Protein AF-X1IYC9-F1 (afdb_monomer_lite)

Sequence (85 aa):
VSKMNTYILESDKLDGDWKIIAYMKDFGEQAYFVNIPSKFISKDGKQAWLLYSGNFAPDWNGEKIEENPPGSHYGMVFQKIQLLK

Foldseek 3Di:
DAFDKDFDWDDPDPPDDTDTPDIGPSALSAWPPWDWPPVAQDPVRFKTKTWTAGPDDPQDPNDHRDRPPPQHHGDIGIDIGGRDD

Secondary structure (DSSP, 8-state):
-PPPPEEEEE-SSTTS--EEEEEETTTTTTEEEEE--GGGS-TTS-EEEEEEEE---TTBTTB-----STT--SS-EEEEEE---

Radius of gyration: 14.24 Å; chains: 1; bounding box: 28×23×41 Å

Organism: NCBI:txid412755

Structure (mmCIF, N/CA/C/O backbone):
data_AF-X1IYC9-F1
#
_entry.id   AF-X1IYC9-F1
#
loop_
_atom_site.group_PDB
_atom_site.id
_atom_site.type_symbol
_atom_site.label_atom_id
_atom_site.label_alt_id
_atom_site.label_comp_id
_atom_site.label_asym_id
_atom_site.label_entity_id
_atom_site.label_seq_id
_atom_site.pdbx_PDB_ins_code
_atom_site.Cartn_x
_atom_site.Cartn_y
_atom_site.Cartn_z
_atom_site.occupancy
_atom_site.B_iso_or_equiv
_atom_site.auth_seq_id
_atom_site.auth_comp_id
_atom_site.auth_asym_id
_atom_site.auth_atom_id
_atom_site.pdbx_PDB_model_num
ATOM 1 N N . VAL A 1 1 ? 3.315 -11.106 -19.388 1.00 57.50 1 VAL A N 1
ATOM 2 C CA . VAL A 1 1 ? 3.487 -11.384 -17.933 1.00 57.50 1 VAL A CA 1
ATOM 3 C C . VAL A 1 1 ? 2.306 -10.749 -17.229 1.00 57.50 1 VAL A C 1
ATOM 5 O O . VAL A 1 1 ? 1.880 -9.705 -17.688 1.00 57.50 1 VAL A O 1
ATOM 8 N N . SER A 1 2 ? 1.712 -11.361 -16.201 1.00 70.88 2 SER A N 1
ATOM 9 C CA . SER A 1 2 ? 0.538 -10.746 -15.556 1.00 70.88 2 SER A CA 1
ATOM 10 C C . SER A 1 2 ? 0.972 -9.649 -14.597 1.00 70.88 2 SER A C 1
ATOM 12 O O . SER A 1 2 ? 1.859 -9.890 -13.778 1.00 70.88 2 SER A O 1
ATOM 14 N N . LYS A 1 3 ? 0.313 -8.488 -14.653 1.00 85.00 3 LYS A N 1
ATOM 15 C CA . LYS A 1 3 ? 0.385 -7.467 -13.602 1.00 85.00 3 LYS A CA 1
ATOM 16 C C . LYS A 1 3 ? -0.067 -8.041 -12.254 1.00 85.00 3 LYS A C 1
ATOM 18 O O . LYS A 1 3 ? -0.845 -9.004 -12.214 1.00 85.00 3 LYS A O 1
ATOM 23 N N . MET A 1 4 ? 0.481 -7.502 -11.165 1.00 88.88 4 MET A N 1
ATOM 24 C CA . MET A 1 4 ? 0.190 -7.949 -9.799 1.00 88.88 4 MET A CA 1
ATOM 25 C C . MET A 1 4 ? -0.867 -7.062 -9.143 1.00 88.88 4 MET A C 1
ATOM 27 O O . MET A 1 4 ? -0.815 -5.839 -9.224 1.00 88.88 4 MET A O 1
ATOM 31 N N . ASN A 1 5 ? -1.809 -7.691 -8.443 1.00 93.62 5 ASN A N 1
ATOM 32 C CA . ASN A 1 5 ? -2.810 -6.987 -7.649 1.00 93.62 5 ASN A CA 1
ATOM 33 C C . ASN A 1 5 ? -2.372 -6.951 -6.188 1.00 93.62 5 ASN A C 1
ATOM 35 O O . ASN A 1 5 ? -1.865 -7.942 -5.664 1.00 93.62 5 ASN A O 1
ATOM 39 N N . THR A 1 6 ? -2.622 -5.831 -5.522 1.00 94.94 6 THR A N 1
ATOM 40 C CA . THR A 1 6 ? -2.382 -5.675 -4.086 1.00 94.94 6 THR A CA 1
ATOM 41 C C . THR A 1 6 ? -3.708 -5.414 -3.393 1.00 94.94 6 THR A C 1
ATOM 43 O O . THR A 1 6 ? -4.561 -4.707 -3.923 1.00 94.94 6 THR A O 1
ATOM 46 N N . TYR A 1 7 ? -3.897 -5.950 -2.195 1.00 95.81 7 TYR A N 1
ATOM 47 C CA . TYR A 1 7 ? -5.054 -5.634 -1.371 1.00 95.81 7 TYR A CA 1
ATOM 48 C C . TYR A 1 7 ? -4.638 -5.432 0.083 1.00 95.81 7 TYR A C 1
ATOM 50 O O . TYR A 1 7 ? -3.631 -5.976 0.535 1.00 95.81 7 TYR A O 1
ATOM 58 N N . ILE A 1 8 ? -5.416 -4.631 0.805 1.00 95.19 8 ILE A N 1
ATOM 59 C CA . ILE A 1 8 ? -5.276 -4.441 2.249 1.00 95.19 8 ILE A CA 1
ATOM 60 C C . ILE A 1 8 ? -6.467 -5.120 2.910 1.00 95.19 8 ILE A C 1
ATOM 62 O O . ILE A 1 8 ? -7.610 -4.947 2.474 1.00 95.19 8 ILE A O 1
ATOM 66 N N . LEU A 1 9 ? -6.176 -5.901 3.945 1.00 95.19 9 LEU A N 1
ATOM 67 C CA . LEU A 1 9 ? -7.170 -6.576 4.760 1.00 95.19 9 LEU A CA 1
ATOM 68 C C . LEU A 1 9 ? -7.234 -5.944 6.154 1.00 95.19 9 LEU A C 1
ATOM 70 O O . LEU A 1 9 ? -6.206 -5.511 6.67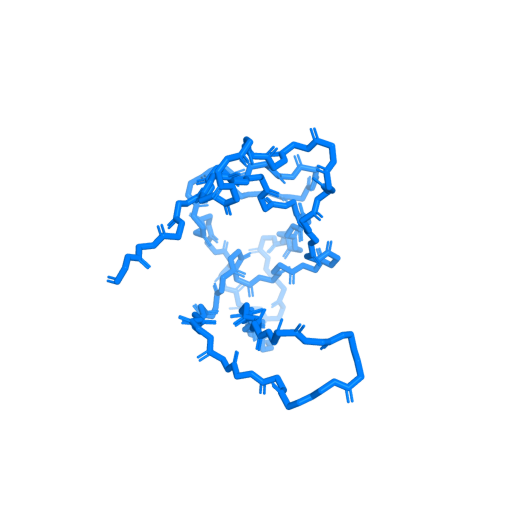5 1.00 95.19 9 LEU A O 1
ATOM 74 N N . GLU A 1 10 ? -8.409 -5.968 6.776 1.00 93.88 10 GLU A N 1
ATOM 75 C CA . GLU A 1 10 ? -8.587 -5.624 8.189 1.00 93.88 10 GLU A CA 1
ATOM 76 C C . GLU A 1 10 ? -9.315 -6.735 8.952 1.00 93.88 10 GLU A C 1
ATOM 78 O O . GLU A 1 10 ? -10.132 -7.462 8.384 1.00 93.88 10 GLU A O 1
ATOM 83 N N . SER A 1 11 ? -9.013 -6.848 10.244 1.00 95.56 11 SER A N 1
ATOM 84 C CA . SER A 1 11 ? -9.702 -7.715 11.197 1.00 95.56 11 SER A CA 1
ATOM 85 C C . SER A 1 11 ? -9.526 -7.149 12.608 1.00 95.56 11 SER A C 1
ATOM 87 O O . SER A 1 11 ? -8.474 -6.594 12.931 1.00 95.56 11 SER A O 1
ATOM 89 N N . ASP A 1 12 ? -10.525 -7.344 13.469 1.00 95.31 12 ASP A N 1
ATOM 90 C CA . ASP A 1 12 ? -10.452 -6.995 14.896 1.00 95.31 12 ASP A CA 1
ATOM 91 C C . ASP A 1 12 ? -9.560 -7.966 15.697 1.00 95.31 12 ASP A C 1
ATOM 93 O O . ASP A 1 12 ? -9.233 -7.714 16.859 1.00 95.31 12 ASP A O 1
ATOM 97 N N . LYS A 1 13 ? -9.186 -9.107 15.098 1.00 97.00 13 LYS A N 1
ATOM 98 C CA . LYS A 1 13 ? -8.369 -10.164 15.714 1.00 97.00 13 LYS A CA 1
ATOM 99 C C . LYS A 1 13 ? -7.361 -10.736 14.723 1.00 97.00 13 LYS A C 1
ATOM 101 O O . LYS A 1 13 ? -7.667 -10.899 13.545 1.00 97.00 13 LYS A O 1
ATOM 106 N N . LEU A 1 14 ? -6.183 -11.122 15.212 1.00 94.12 14 LEU A N 1
ATOM 107 C CA . LEU A 1 14 ? -5.131 -11.719 14.376 1.00 94.12 14 LEU A CA 1
ATOM 108 C C . LEU A 1 14 ? -5.579 -13.021 13.691 1.00 94.12 14 LEU A C 1
ATOM 110 O O . LEU A 1 14 ? -5.207 -13.273 12.548 1.00 94.12 14 LEU A O 1
ATOM 114 N N . ASP A 1 15 ? -6.398 -13.813 14.375 1.00 96.38 15 ASP A N 1
ATOM 115 C CA . ASP A 1 15 ? -6.966 -15.091 13.934 1.00 96.38 15 ASP A CA 1
ATOM 116 C C . ASP A 1 15 ? -8.445 -14.985 13.512 1.00 96.38 15 ASP A C 1
ATOM 118 O O . ASP A 1 15 ? -9.141 -15.994 13.426 1.00 96.38 15 ASP A O 1
ATOM 122 N N . GLY A 1 16 ? -8.942 -13.764 13.288 1.00 96.25 16 GLY A N 1
ATOM 123 C CA . GLY A 1 16 ? -10.338 -13.503 12.936 1.00 96.25 16 GLY A CA 1
ATOM 124 C C . GLY A 1 16 ? -10.637 -13.547 11.438 1.00 96.25 16 GLY A C 1
ATOM 125 O O . GLY A 1 16 ? -9.793 -13.894 10.612 1.00 96.25 16 GLY A O 1
ATOM 126 N N . ASP A 1 17 ? -11.855 -13.132 11.093 1.00 97.38 17 ASP A N 1
ATOM 127 C CA . ASP A 1 17 ? -12.271 -12.940 9.707 1.00 97.38 17 ASP A CA 1
ATOM 128 C C . ASP A 1 17 ? -11.649 -11.666 9.137 1.00 97.38 17 ASP A C 1
ATOM 130 O O . ASP A 1 17 ? -11.917 -10.555 9.600 1.00 97.38 17 ASP A O 1
ATOM 134 N N . TRP A 1 18 ? -10.857 -11.827 8.084 1.00 97.75 18 TRP A N 1
ATOM 135 C CA . TRP A 1 18 ? -10.221 -10.716 7.393 1.00 97.75 18 TRP A CA 1
ATOM 136 C C . TRP A 1 18 ? -11.079 -10.224 6.228 1.00 97.75 18 TRP A C 1
ATOM 138 O O . TRP A 1 18 ? -11.487 -11.003 5.363 1.00 97.75 18 TRP A O 1
ATOM 148 N N . LYS A 1 19 ? -11.323 -8.914 6.175 1.00 96.62 19 LYS A N 1
ATOM 149 C CA . LYS A 1 19 ? -12.108 -8.258 5.119 1.00 96.62 19 LYS A CA 1
ATOM 150 C C . LYS A 1 19 ? -11.205 -7.415 4.235 1.00 96.62 19 LYS A C 1
ATOM 152 O O . LYS A 1 19 ? -10.347 -6.703 4.740 1.00 96.62 19 LYS A O 1
ATOM 157 N N . ILE A 1 20 ? -11.422 -7.457 2.921 1.00 96.88 20 ILE A N 1
ATOM 158 C CA . ILE A 1 20 ? -10.748 -6.551 1.984 1.00 96.88 20 ILE A CA 1
ATOM 159 C C . ILE A 1 20 ? -11.300 -5.140 2.182 1.00 96.88 20 ILE A C 1
ATOM 161 O O . ILE A 1 20 ? -12.480 -4.906 1.930 1.00 96.88 20 ILE A O 1
ATOM 165 N N . ILE A 1 21 ? -10.436 -4.207 2.581 1.00 95.31 21 ILE A N 1
ATOM 166 C CA . ILE A 1 21 ? -10.780 -2.782 2.715 1.00 95.31 21 ILE A CA 1
ATOM 167 C C . ILE A 1 21 ? -10.285 -1.932 1.553 1.00 95.31 21 ILE A C 1
ATOM 169 O O . ILE A 1 21 ? -10.797 -0.845 1.304 1.00 95.31 21 ILE A O 1
ATOM 173 N N . ALA A 1 22 ? -9.290 -2.427 0.821 1.00 95.56 22 ALA A N 1
ATOM 174 C CA . ALA A 1 22 ? -8.801 -1.798 -0.390 1.00 95.56 22 ALA A CA 1
ATOM 175 C C . ALA A 1 22 ? -8.316 -2.875 -1.352 1.00 95.56 22 ALA A C 1
ATOM 177 O O . ALA A 1 22 ? -7.539 -3.748 -0.969 1.00 95.56 22 ALA A O 1
ATOM 178 N N . TYR A 1 23 ? -8.748 -2.782 -2.605 1.00 96.12 23 TYR A N 1
ATOM 179 C CA . TYR A 1 23 ? -8.235 -3.591 -3.702 1.00 96.12 23 TYR A CA 1
ATOM 180 C C . TYR A 1 23 ? -7.596 -2.662 -4.729 1.00 96.12 23 TYR A C 1
ATOM 182 O O . TYR A 1 23 ? -8.263 -1.806 -5.309 1.00 96.12 23 TYR A O 1
ATOM 190 N N . MET A 1 24 ? -6.296 -2.815 -4.933 1.00 94.56 24 MET A N 1
ATOM 191 C CA . MET A 1 24 ? -5.493 -1.999 -5.831 1.00 94.56 24 MET A CA 1
ATOM 192 C C . MET A 1 24 ? -5.067 -2.875 -7.004 1.00 94.56 24 MET A C 1
ATOM 194 O O . MET A 1 24 ? -4.094 -3.635 -6.934 1.00 94.56 24 MET A O 1
ATOM 198 N N . LYS A 1 25 ? -5.860 -2.792 -8.073 1.00 93.75 25 LYS A N 1
ATOM 199 C CA . LYS A 1 25 ? -5.579 -3.490 -9.321 1.00 93.75 25 LYS A CA 1
ATOM 200 C C . LYS A 1 25 ? -4.287 -2.947 -9.930 1.00 93.75 25 LYS A C 1
ATOM 202 O O . LYS A 1 25 ? -4.146 -1.732 -10.037 1.00 93.75 25 LYS A O 1
ATOM 207 N N . ASP A 1 26 ? -3.392 -3.844 -10.333 1.00 92.25 26 ASP A N 1
ATOM 208 C CA . ASP A 1 26 ? -2.140 -3.510 -11.025 1.00 92.25 26 ASP A CA 1
ATOM 209 C C . ASP A 1 26 ? -1.251 -2.495 -10.263 1.00 92.25 26 ASP A C 1
ATOM 211 O O . ASP A 1 26 ? -0.559 -1.674 -10.862 1.00 92.25 26 ASP A O 1
ATOM 215 N N . PHE A 1 27 ? -1.272 -2.523 -8.926 1.00 92.44 27 PHE A N 1
ATOM 216 C CA . PHE A 1 27 ? -0.507 -1.592 -8.089 1.00 92.44 27 PHE A CA 1
ATOM 217 C C . PHE A 1 27 ? 1.004 -1.809 -8.209 1.00 92.44 27 PHE A C 1
ATOM 219 O O . PHE A 1 27 ? 1.487 -2.933 -8.061 1.00 92.44 27 PHE A O 1
ATOM 226 N N . GLY A 1 28 ? 1.750 -0.731 -8.477 1.00 90.12 28 GLY A N 1
ATOM 227 C CA . GLY A 1 28 ? 3.176 -0.782 -8.815 1.00 90.12 28 GLY A CA 1
ATOM 228 C C . GLY A 1 28 ? 3.470 -1.600 -10.076 1.00 90.12 28 GLY A C 1
ATOM 229 O O . GLY A 1 28 ? 4.634 -1.910 -10.312 1.00 90.12 28 GLY A O 1
ATOM 230 N N . GLU A 1 29 ? 2.415 -1.996 -10.809 1.00 87.75 29 GLU A N 1
ATOM 231 C CA . GLU A 1 29 ? 2.271 -2.958 -11.917 1.00 87.75 29 GLU A CA 1
ATOM 232 C C . GLU A 1 29 ? 2.871 -4.360 -11.706 1.00 87.75 29 GLU A C 1
ATOM 234 O O . GLU A 1 29 ? 2.322 -5.362 -12.168 1.00 87.75 29 GLU A O 1
ATOM 239 N N . GLN A 1 30 ? 3.954 -4.451 -10.947 1.00 88.50 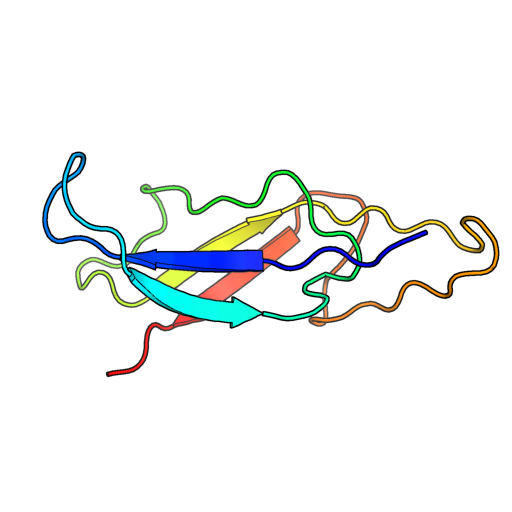30 GLN A N 1
ATOM 240 C CA . GLN A 1 30 ? 4.640 -5.648 -10.486 1.00 88.50 30 GLN A CA 1
ATOM 241 C C . GLN A 1 30 ? 5.127 -5.450 -9.040 1.00 88.50 30 GLN A C 1
ATOM 243 O O . GLN A 1 30 ? 6.278 -5.761 -8.731 1.00 88.50 30 GLN A O 1
ATOM 248 N N . ALA A 1 31 ? 4.307 -4.870 -8.156 1.00 93.06 31 ALA A N 1
ATOM 249 C CA . ALA A 1 31 ? 4.696 -4.696 -6.758 1.00 93.06 31 ALA A CA 1
ATOM 250 C C . ALA A 1 31 ? 4.846 -6.051 -6.047 1.00 93.06 31 ALA A C 1
ATOM 252 O O . ALA A 1 31 ? 3.908 -6.846 -5.988 1.00 93.06 31 ALA A O 1
ATOM 253 N N . TYR A 1 32 ? 6.015 -6.288 -5.455 1.00 92.00 32 TYR A N 1
ATOM 254 C CA . TYR A 1 32 ? 6.326 -7.477 -4.668 1.00 92.00 32 TYR A CA 1
ATOM 255 C C . TYR A 1 32 ? 6.933 -7.097 -3.307 1.00 92.00 32 TYR A C 1
ATOM 257 O O . TYR A 1 32 ? 7.391 -5.973 -3.092 1.00 92.00 32 TYR A O 1
ATOM 265 N N . PHE A 1 33 ? 6.882 -8.038 -2.355 1.00 95.31 33 PHE A N 1
ATOM 266 C CA . PHE A 1 33 ? 7.215 -7.815 -0.936 1.00 95.31 33 PHE A CA 1
ATOM 267 C C . PHE A 1 33 ? 6.463 -6.638 -0.290 1.00 95.31 33 PHE A C 1
ATOM 269 O O . PHE A 1 33 ? 7.012 -5.914 0.543 1.00 95.31 33 PHE A O 1
ATOM 276 N N . VAL A 1 34 ? 5.191 -6.463 -0.662 1.00 96.12 34 VAL A N 1
ATOM 277 C CA . VAL A 1 34 ? 4.337 -5.404 -0.120 1.00 96.12 34 VAL A CA 1
ATOM 278 C C . VAL A 1 34 ? 4.163 -5.578 1.391 1.00 96.12 34 VAL A C 1
ATOM 280 O O . VAL A 1 34 ? 3.780 -6.652 1.854 1.00 96.12 34 VAL A O 1
ATOM 283 N N . ASN A 1 35 ? 4.445 -4.534 2.169 1.00 96.94 35 ASN A N 1
ATOM 284 C CA . ASN A 1 35 ? 4.326 -4.566 3.625 1.00 96.94 35 ASN A CA 1
ATOM 285 C C . ASN A 1 35 ? 4.003 -3.189 4.228 1.00 96.94 35 ASN A C 1
ATOM 287 O O . ASN A 1 35 ? 4.212 -2.149 3.604 1.00 96.94 35 ASN A O 1
ATOM 291 N N . ILE A 1 36 ? 3.509 -3.205 5.470 1.00 97.12 36 ILE A N 1
ATOM 292 C CA . ILE A 1 36 ? 3.286 -2.017 6.302 1.00 97.12 36 ILE A CA 1
ATOM 293 C C . ILE A 1 36 ? 4.131 -2.170 7.577 1.00 97.12 36 ILE A C 1
ATOM 295 O O . ILE A 1 36 ? 3.753 -2.929 8.474 1.00 97.12 36 ILE A O 1
ATOM 299 N N . PRO A 1 37 ? 5.280 -1.482 7.700 1.00 96.75 37 PRO A N 1
ATOM 300 C CA . PRO A 1 37 ? 6.100 -1.572 8.900 1.00 96.75 37 PRO A CA 1
ATOM 301 C C . PRO A 1 37 ? 5.422 -0.860 10.076 1.00 96.75 37 PRO A C 1
ATOM 303 O O . PRO A 1 37 ? 5.190 0.350 10.035 1.00 96.75 37 PRO A O 1
ATOM 306 N N . SER A 1 38 ? 5.173 -1.590 11.166 1.00 95.31 38 SER A N 1
ATOM 307 C CA . SER A 1 38 ? 4.440 -1.089 12.342 1.00 95.31 38 SER A CA 1
ATOM 308 C C . SER A 1 38 ? 5.039 0.177 12.967 1.00 95.31 38 SER A C 1
ATOM 310 O O . SER A 1 38 ? 4.309 1.013 13.493 1.00 95.31 38 SER A O 1
ATOM 312 N N . LYS A 1 39 ? 6.361 0.368 12.855 1.00 96.25 39 LYS A N 1
ATOM 313 C CA . LYS A 1 39 ? 7.077 1.557 13.351 1.00 96.25 39 LYS A CA 1
ATOM 314 C C . LYS A 1 39 ? 6.615 2.868 12.702 1.00 96.25 39 LYS A C 1
ATOM 316 O O . LYS A 1 39 ? 6.795 3.925 13.302 1.00 96.25 39 LYS A O 1
ATOM 321 N N . PHE A 1 40 ? 6.053 2.810 11.495 1.00 96.69 40 PHE A N 1
ATOM 322 C CA . PHE A 1 40 ? 5.646 3.991 10.732 1.00 96.69 40 PHE A CA 1
ATOM 323 C C . PHE A 1 40 ? 4.127 4.131 10.581 1.00 96.69 40 PHE A C 1
ATOM 325 O O . PHE A 1 40 ? 3.658 4.809 9.666 1.00 96.69 40 PHE A O 1
ATOM 332 N N . ILE A 1 41 ? 3.364 3.511 11.482 1.00 97.31 41 ILE A N 1
ATOM 333 C CA . ILE A 1 41 ? 1.921 3.725 11.609 1.00 97.31 41 ILE A CA 1
ATOM 334 C C . ILE A 1 41 ? 1.686 4.905 12.566 1.00 97.31 41 ILE A C 1
ATOM 336 O O . ILE A 1 41 ? 2.323 5.003 13.619 1.00 97.31 41 ILE A O 1
ATOM 340 N N . SER A 1 42 ? 0.797 5.833 12.204 1.00 97.69 42 SER A N 1
ATOM 341 C CA . SER A 1 42 ? 0.418 6.957 13.066 1.00 97.69 42 SER A CA 1
ATOM 342 C C . SER A 1 42 ? -0.286 6.474 14.336 1.00 97.69 42 SER A C 1
ATOM 344 O O . SER A 1 42 ? -0.882 5.402 14.372 1.00 97.69 42 SER A O 1
ATOM 346 N N . LYS A 1 43 ? -0.268 7.292 15.396 1.00 96.81 43 LYS A N 1
ATOM 347 C CA . LYS A 1 43 ? -0.890 6.940 16.688 1.00 96.81 43 LYS A CA 1
ATOM 348 C C . LYS A 1 43 ? -2.379 6.592 16.586 1.00 96.81 43 LYS A C 1
ATOM 350 O O . LYS A 1 43 ? -2.873 5.833 17.408 1.00 96.81 43 LYS A O 1
ATOM 355 N N . ASP A 1 44 ? -3.086 7.169 15.617 1.00 95.00 44 ASP A N 1
ATOM 356 C CA . ASP A 1 44 ? -4.506 6.912 15.363 1.00 95.00 44 ASP A CA 1
ATOM 357 C C . ASP A 1 44 ? -4.754 5.752 14.382 1.00 95.00 44 ASP A C 1
ATOM 359 O O . ASP A 1 44 ? -5.904 5.477 14.051 1.00 95.00 44 ASP A O 1
ATOM 363 N N . GLY A 1 45 ? -3.695 5.095 13.898 1.00 92.94 45 GLY A N 1
ATOM 364 C CA . GLY A 1 45 ? -3.766 3.959 12.980 1.00 92.94 45 GLY A CA 1
ATOM 365 C C . GLY A 1 45 ? -4.144 4.308 11.540 1.00 92.94 45 GLY A C 1
ATOM 366 O O . GLY A 1 45 ? -4.225 3.410 10.708 1.00 92.94 45 GLY A O 1
ATOM 367 N N . LYS A 1 46 ? -4.384 5.585 11.213 1.00 94.50 46 LYS A N 1
ATOM 368 C CA . LYS A 1 46 ? -4.956 5.956 9.910 1.00 94.50 46 LYS A CA 1
ATOM 369 C C . LYS A 1 46 ? -3.931 6.288 8.836 1.00 94.50 46 LYS A C 1
ATOM 371 O O . LYS A 1 46 ? -4.271 6.234 7.659 1.00 94.50 46 LYS A O 1
ATOM 376 N N . GLN A 1 47 ? -2.714 6.669 9.214 1.00 97.69 47 GLN A N 1
ATOM 377 C CA . GLN A 1 47 ? -1.617 6.915 8.283 1.00 97.69 47 GLN A CA 1
ATOM 378 C C . GLN A 1 47 ? -0.553 5.847 8.453 1.00 97.69 47 GLN A C 1
ATOM 380 O O . GLN A 1 47 ? -0.165 5.518 9.571 1.00 97.69 47 GLN A O 1
ATOM 385 N N . ALA A 1 48 ? -0.050 5.345 7.336 1.00 97.38 48 ALA A N 1
ATOM 386 C CA . ALA A 1 48 ? 1.032 4.378 7.326 1.00 97.38 48 ALA A CA 1
ATOM 387 C C . ALA A 1 48 ? 1.924 4.582 6.101 1.00 97.38 48 ALA A C 1
ATOM 389 O O . ALA A 1 48 ? 1.597 5.346 5.188 1.00 97.38 48 ALA A O 1
ATOM 390 N N . TRP A 1 49 ? 3.049 3.877 6.082 1.00 97.94 49 TRP A N 1
ATOM 391 C CA . TRP A 1 49 ? 3.871 3.725 4.890 1.00 97.94 49 TRP A CA 1
ATOM 392 C C . TRP A 1 49 ? 3.679 2.324 4.321 1.00 97.94 49 TRP A C 1
ATOM 394 O O . TRP A 1 49 ? 3.877 1.336 5.025 1.00 97.94 49 TRP A O 1
ATOM 404 N N . LEU A 1 50 ? 3.291 2.262 3.051 1.00 97.19 50 LE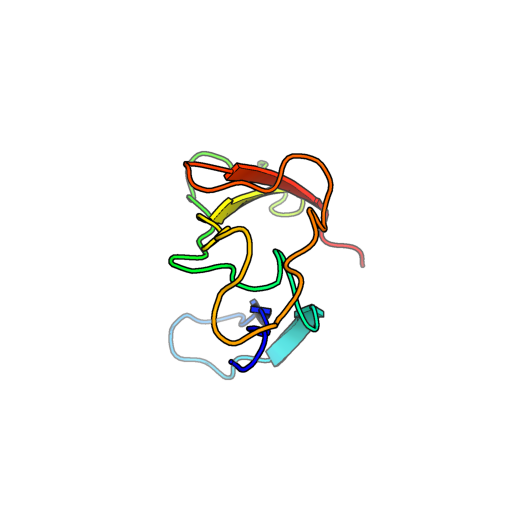U A N 1
ATOM 405 C CA . LEU A 1 50 ? 3.228 1.050 2.252 1.00 97.19 50 LEU A CA 1
ATOM 406 C C . LEU A 1 50 ? 4.555 0.905 1.508 1.00 97.19 50 LEU A C 1
ATOM 408 O O . LEU A 1 50 ? 4.893 1.741 0.664 1.00 97.19 50 LEU A O 1
ATOM 412 N N . LEU A 1 51 ? 5.314 -0.127 1.859 1.00 97.56 51 LEU A N 1
ATOM 413 C CA . LEU A 1 51 ? 6.607 -0.425 1.257 1.00 97.56 51 LEU A CA 1
ATOM 414 C C . LEU A 1 51 ? 6.468 -1.582 0.284 1.00 97.56 51 LEU A C 1
ATOM 416 O O . LEU A 1 51 ? 5.754 -2.542 0.561 1.00 97.56 51 LEU A O 1
ATOM 420 N N . TYR A 1 52 ? 7.182 -1.499 -0.829 1.00 96.62 52 TYR A N 1
ATOM 421 C CA . TYR A 1 52 ? 7.309 -2.569 -1.814 1.00 96.62 52 TYR A CA 1
ATOM 422 C C . TYR A 1 52 ? 8.533 -2.315 -2.697 1.00 96.62 52 TYR A C 1
ATOM 424 O O . TYR A 1 52 ? 9.134 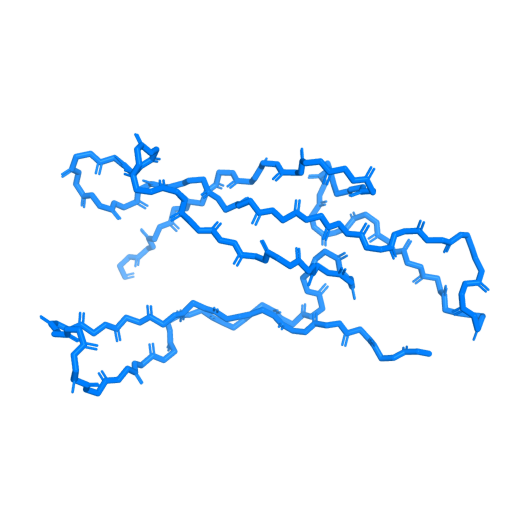-1.241 -2.647 1.00 96.62 52 TYR A O 1
ATOM 432 N N . SER A 1 53 ? 8.884 -3.303 -3.513 1.00 94.88 53 SER A N 1
ATOM 433 C CA . SER A 1 53 ? 9.712 -3.104 -4.704 1.00 94.88 53 SER A CA 1
ATOM 434 C C . SER A 1 53 ? 8.877 -3.434 -5.930 1.00 94.88 53 SER A C 1
ATOM 436 O O . SER A 1 53 ? 8.012 -4.307 -5.857 1.00 94.88 53 SER A O 1
ATOM 438 N N . GLY A 1 54 ? 9.084 -2.735 -7.043 1.00 90.50 54 GLY A N 1
ATOM 439 C CA . GLY A 1 54 ? 8.454 -3.095 -8.310 1.00 90.50 54 GLY A CA 1
ATOM 440 C C . GLY A 1 54 ? 9.438 -3.797 -9.233 1.00 90.50 54 GLY A C 1
ATOM 441 O O . GLY A 1 54 ? 10.611 -3.432 -9.302 1.00 90.50 54 GLY A O 1
ATOM 442 N N . ASN A 1 55 ? 8.986 -4.820 -9.951 1.00 86.25 55 ASN A N 1
ATOM 443 C CA . ASN A 1 55 ? 9.812 -5.444 -10.981 1.00 86.25 55 ASN A CA 1
ATOM 444 C C . ASN A 1 55 ? 9.707 -4.639 -12.284 1.00 86.25 55 ASN A C 1
ATOM 446 O O . ASN A 1 55 ? 8.894 -4.955 -13.145 1.00 86.25 55 ASN A O 1
ATOM 450 N N . PHE A 1 56 ? 10.504 -3.577 -12.407 1.00 79.94 56 PHE A N 1
ATOM 451 C CA . PHE A 1 56 ? 10.572 -2.748 -13.609 1.00 79.94 56 PHE A CA 1
ATOM 452 C C . PHE A 1 56 ? 11.649 -3.285 -14.546 1.00 79.94 56 PHE A C 1
ATOM 454 O O . PHE A 1 56 ? 12.839 -3.201 -14.249 1.00 79.94 56 PHE A O 1
ATOM 461 N N . ALA A 1 57 ? 11.238 -3.816 -15.692 1.00 73.19 57 ALA A N 1
ATOM 462 C CA . ALA A 1 57 ? 12.140 -4.198 -16.767 1.00 73.19 57 ALA A CA 1
ATOM 463 C C . ALA A 1 57 ? 11.612 -3.610 -18.084 1.00 73.19 57 ALA A C 1
ATOM 465 O O . ALA A 1 57 ? 10.407 -3.712 -18.317 1.00 73.19 57 ALA A O 1
ATOM 466 N N . PRO A 1 58 ? 12.475 -3.017 -18.936 1.00 60.78 58 PRO A N 1
ATOM 467 C CA . PRO A 1 58 ? 12.034 -2.256 -20.106 1.00 60.78 58 PRO A CA 1
ATOM 468 C C . PRO A 1 58 ? 11.165 -3.028 -21.104 1.00 60.78 58 PRO A C 1
ATOM 470 O O . PRO A 1 58 ? 10.391 -2.392 -21.799 1.00 60.78 58 PRO A O 1
ATOM 473 N N . ASP A 1 59 ? 11.253 -4.364 -21.155 1.00 66.94 59 ASP A N 1
ATOM 474 C CA . ASP A 1 59 ? 10.585 -5.184 -22.177 1.00 66.94 59 ASP A CA 1
ATOM 475 C C . ASP A 1 59 ? 10.273 -6.613 -21.687 1.00 66.94 59 ASP A C 1
ATOM 477 O O . ASP A 1 59 ? 10.491 -7.603 -22.394 1.00 66.94 59 ASP A O 1
ATOM 481 N N . TRP A 1 60 ? 9.788 -6.776 -20.450 1.00 70.69 60 TRP A N 1
ATOM 482 C CA . TRP A 1 60 ? 9.521 -8.124 -19.930 1.00 70.69 60 TRP A CA 1
ATOM 483 C C . TRP A 1 60 ? 8.356 -8.793 -20.678 1.00 70.69 60 TRP A C 1
ATOM 485 O O . TRP A 1 60 ? 7.183 -8.555 -20.393 1.00 70.69 60 TRP A O 1
ATOM 495 N N . ASN A 1 61 ? 8.672 -9.698 -21.609 1.00 71.50 61 ASN A N 1
ATOM 496 C CA . ASN A 1 61 ? 7.706 -10.377 -22.484 1.00 71.50 61 ASN A CA 1
ATOM 497 C C . ASN A 1 61 ? 6.806 -9.407 -23.279 1.00 71.50 61 ASN A C 1
ATOM 499 O O . ASN A 1 61 ? 5.640 -9.720 -23.517 1.00 71.50 61 ASN A O 1
ATOM 503 N N . GLY A 1 62 ? 7.330 -8.240 -23.670 1.00 75.56 62 GLY A N 1
ATOM 504 C CA . GLY A 1 62 ? 6.579 -7.230 -24.429 1.00 75.56 62 GLY A CA 1
ATOM 505 C C . GLY A 1 62 ? 5.525 -6.467 -23.617 1.00 75.56 62 GLY A C 1
ATOM 506 O O . GLY A 1 62 ? 4.738 -5.725 -24.200 1.00 75.56 62 GLY A O 1
ATOM 507 N N . GLU A 1 63 ? 5.495 -6.640 -22.291 1.00 77.56 63 GLU A N 1
ATOM 508 C CA . GLU A 1 63 ? 4.662 -5.831 -21.401 1.00 77.56 63 GLU A CA 1
ATOM 509 C C . GLU A 1 63 ? 5.371 -4.521 -21.075 1.00 77.56 63 GLU A C 1
ATOM 511 O O . GLU A 1 63 ? 6.510 -4.519 -20.602 1.00 77.56 63 GLU A O 1
ATOM 516 N N . LYS A 1 64 ? 4.666 -3.408 -21.270 1.00 80.69 64 LYS A N 1
ATOM 517 C CA . LYS A 1 64 ? 5.127 -2.103 -20.810 1.00 80.69 64 LYS A CA 1
ATOM 518 C C . LYS A 1 64 ? 4.729 -1.930 -19.347 1.00 80.69 64 LYS A C 1
ATOM 520 O O . LYS A 1 64 ? 3.539 -1.940 -19.033 1.00 80.69 64 LYS A O 1
ATOM 525 N N . ILE A 1 65 ? 5.734 -1.799 -18.483 1.00 83.56 65 ILE A N 1
ATOM 526 C CA . ILE A 1 65 ? 5.561 -1.591 -17.046 1.00 83.56 65 ILE A CA 1
ATOM 527 C C . ILE A 1 65 ? 5.677 -0.097 -16.761 1.00 83.56 65 ILE A C 1
ATOM 529 O O . ILE A 1 65 ? 6.731 0.502 -16.977 1.00 83.56 65 ILE A O 1
ATOM 533 N N . GLU A 1 66 ? 4.584 0.497 -16.305 1.00 86.12 66 GLU A N 1
ATOM 534 C CA . GLU A 1 66 ? 4.487 1.919 -15.991 1.00 86.12 66 GLU A CA 1
ATOM 535 C C . GLU A 1 66 ? 4.750 2.192 -14.510 1.00 86.12 66 GLU A C 1
ATOM 537 O O . GLU A 1 66 ? 4.431 1.403 -13.617 1.00 86.12 66 GLU A O 1
ATOM 542 N N . GLU A 1 67 ? 5.293 3.374 -14.240 1.00 88.88 67 GLU A N 1
ATOM 543 C CA . GLU A 1 67 ? 5.447 3.907 -12.893 1.00 88.88 67 GLU A CA 1
ATOM 544 C C . GLU A 1 67 ? 4.079 4.344 -12.341 1.00 88.88 67 GLU A C 1
ATOM 546 O O . GLU A 1 67 ? 3.656 5.493 -12.481 1.00 88.88 67 GLU A O 1
ATOM 551 N N . ASN A 1 68 ? 3.357 3.408 -11.724 1.00 88.00 68 ASN A N 1
ATOM 552 C CA . ASN A 1 68 ? 2.050 3.678 -11.133 1.00 88.00 68 ASN A CA 1
ATOM 553 C C . ASN A 1 68 ? 1.888 2.969 -9.780 1.00 88.00 68 ASN A C 1
ATOM 555 O O . ASN A 1 68 ? 1.676 1.755 -9.759 1.00 88.00 68 ASN A O 1
ATOM 559 N N . PRO A 1 69 ? 1.927 3.688 -8.644 1.00 92.38 69 PRO A N 1
ATOM 560 C CA . PRO A 1 69 ? 1.924 5.153 -8.491 1.00 92.38 69 PRO A CA 1
ATOM 561 C C . PRO A 1 69 ? 3.265 5.843 -8.831 1.00 92.38 69 PRO A C 1
ATOM 563 O O . PRO A 1 69 ? 4.288 5.166 -8.934 1.00 92.38 69 PRO A O 1
ATOM 566 N N . PRO A 1 70 ? 3.306 7.188 -8.934 1.00 93.44 70 PRO A N 1
ATOM 567 C CA . PRO A 1 70 ? 4.560 7.933 -9.052 1.00 93.44 70 PRO A CA 1
ATOM 568 C C . PRO A 1 70 ? 5.554 7.588 -7.933 1.00 93.44 70 PRO A C 1
ATOM 570 O O . PRO A 1 70 ? 5.174 7.413 -6.773 1.00 93.44 70 PRO A O 1
ATOM 573 N N . GLY A 1 71 ? 6.830 7.499 -8.276 1.00 92.56 71 GLY A N 1
ATOM 574 C CA . GLY A 1 71 ? 7.933 7.021 -7.446 1.00 92.56 71 GLY A CA 1
ATOM 575 C C . GLY A 1 71 ? 8.170 5.506 -7.498 1.00 92.56 71 GLY A C 1
ATOM 576 O O . GLY A 1 71 ? 9.097 5.027 -6.842 1.00 92.56 71 GLY A O 1
ATOM 577 N N . SER A 1 72 ? 7.358 4.731 -8.223 1.00 93.38 72 SER A N 1
ATOM 578 C CA . SER A 1 72 ? 7.535 3.274 -8.324 1.00 93.38 72 SER A CA 1
ATOM 579 C C . SER A 1 72 ? 8.756 2.907 -9.167 1.00 93.38 72 SER A C 1
ATOM 581 O O . SER A 1 72 ? 8.896 3.352 -10.299 1.00 93.38 72 SER A O 1
ATOM 583 N N . HIS A 1 73 ? 9.637 2.064 -8.635 1.00 91.94 73 HIS A N 1
ATOM 584 C CA . HIS A 1 73 ? 10.816 1.584 -9.354 1.00 91.94 73 HIS A CA 1
ATOM 585 C C . HIS A 1 73 ? 11.325 0.269 -8.748 1.00 91.94 73 HIS A C 1
ATOM 587 O O . HIS A 1 73 ? 10.816 -0.212 -7.730 1.00 91.94 73 HIS A O 1
ATOM 593 N N . TYR A 1 74 ? 12.340 -0.318 -9.384 1.00 91.94 74 TYR A N 1
ATOM 594 C CA . TYR A 1 74 ? 13.089 -1.427 -8.805 1.00 91.94 74 TYR A CA 1
ATOM 595 C C . TYR A 1 74 ? 13.964 -0.905 -7.663 1.00 91.94 74 TYR A C 1
ATOM 597 O O . TYR A 1 74 ? 14.967 -0.229 -7.896 1.00 91.94 74 TYR A O 1
ATOM 605 N N . GLY A 1 75 ? 13.559 -1.178 -6.424 1.00 92.69 75 GLY A N 1
ATOM 606 C CA . GLY A 1 75 ? 14.152 -0.583 -5.232 1.00 92.69 75 GLY A CA 1
ATOM 607 C C . GLY A 1 75 ? 13.168 -0.532 -4.069 1.00 92.69 75 GLY A C 1
ATOM 608 O O . GLY A 1 75 ? 12.071 -1.074 -4.137 1.00 92.69 75 GLY A O 1
ATOM 609 N N . MET A 1 76 ? 13.559 0.115 -2.973 1.00 94.94 76 MET A N 1
ATOM 610 C CA . MET A 1 76 ? 12.661 0.297 -1.833 1.00 94.94 76 MET A CA 1
ATOM 611 C C . MET A 1 76 ? 11.767 1.517 -2.070 1.00 94.94 76 MET A C 1
ATOM 613 O O . MET A 1 76 ? 12.187 2.655 -1.861 1.00 94.94 76 MET A O 1
ATOM 617 N N . VAL A 1 77 ? 10.531 1.272 -2.498 1.00 96.00 77 VAL A N 1
ATOM 618 C CA . VAL A 1 77 ? 9.519 2.309 -2.709 1.00 96.00 77 VAL A CA 1
ATOM 619 C C . VAL A 1 77 ? 8.761 2.554 -1.408 1.00 96.00 77 VAL A C 1
ATOM 621 O O . VAL A 1 77 ? 8.387 1.616 -0.706 1.00 96.00 77 VAL A O 1
ATOM 624 N N . PHE A 1 78 ? 8.512 3.825 -1.102 1.00 96.50 78 PHE A N 1
ATOM 625 C CA . PHE A 1 78 ? 7.745 4.267 0.058 1.00 96.50 78 PHE A CA 1
ATOM 626 C C . PHE A 1 78 ? 6.531 5.064 -0.408 1.00 96.50 78 PHE A C 1
ATOM 628 O O . PHE A 1 78 ? 6.678 6.175 -0.913 1.00 96.50 78 PHE A O 1
ATOM 635 N N . GLN A 1 79 ? 5.331 4.525 -0.201 1.00 96.69 79 GLN A N 1
ATOM 636 C CA . GLN A 1 79 ? 4.085 5.240 -0.471 1.00 96.69 79 GLN A CA 1
ATOM 637 C C . GLN A 1 79 ? 3.382 5.558 0.842 1.00 96.69 79 GLN A C 1
ATOM 639 O O . GLN A 1 79 ? 3.065 4.661 1.623 1.00 96.69 79 GLN A O 1
ATOM 644 N N . LYS A 1 80 ? 3.131 6.841 1.108 1.00 96.75 80 LYS A N 1
ATOM 645 C CA . LYS A 1 80 ? 2.320 7.233 2.261 1.00 96.75 80 LYS A CA 1
ATOM 646 C C . LYS A 1 80 ? 0.854 6.945 1.948 1.00 96.75 80 LYS A C 1
ATOM 648 O O . LYS A 1 80 ? 0.323 7.466 0.972 1.00 96.75 80 LYS A O 1
ATOM 653 N N . ILE A 1 81 ? 0.200 6.161 2.797 1.00 95.94 81 ILE A N 1
ATOM 654 C CA . ILE A 1 81 ? -1.219 5.823 2.659 1.00 95.94 81 ILE A CA 1
ATOM 655 C C . ILE A 1 81 ? -2.042 6.417 3.802 1.00 95.94 81 ILE A C 1
ATOM 657 O O . ILE A 1 81 ? -1.541 6.638 4.908 1.00 95.94 81 ILE A O 1
ATOM 661 N N . GLN A 1 82 ? -3.315 6.672 3.512 1.00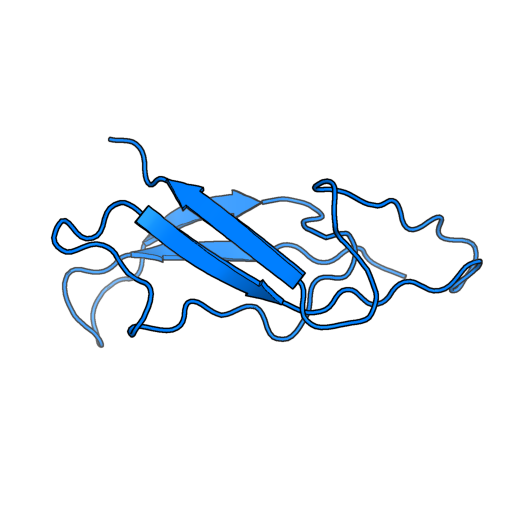 96.44 82 GLN A N 1
ATOM 662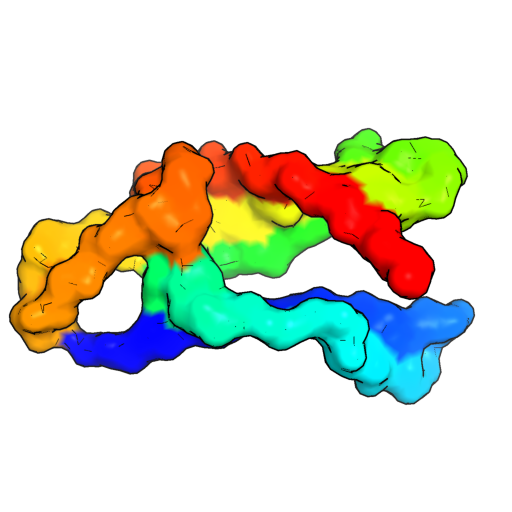 C CA . GLN A 1 82 ? -4.316 7.171 4.447 1.00 96.44 82 GLN A CA 1
ATOM 663 C C . GLN A 1 82 ? -5.550 6.275 4.344 1.00 96.44 82 GLN A C 1
ATOM 665 O O . GLN A 1 82 ? -6.176 6.211 3.288 1.00 96.44 82 GLN A O 1
ATOM 670 N N . LEU A 1 83 ? -5.916 5.616 5.440 1.00 93.00 83 LEU A N 1
ATOM 671 C CA . LEU A 1 83 ? -7.187 4.908 5.539 1.00 93.00 83 LEU A CA 1
ATOM 672 C C . LEU A 1 83 ? -8.308 5.939 5.700 1.00 93.00 83 LEU A C 1
ATOM 674 O O . LEU A 1 83 ? -8.245 6.818 6.572 1.00 93.00 83 LEU A O 1
ATOM 678 N N . LEU A 1 84 ? -9.293 5.859 4.810 1.00 90.62 84 LEU A N 1
ATOM 679 C CA . LEU A 1 84 ? -10.503 6.675 4.841 1.00 90.62 84 LEU A CA 1
ATOM 680 C C . LEU A 1 84 ? -11.585 5.935 5.636 1.00 90.62 84 LEU A C 1
ATOM 682 O O . LEU A 1 84 ? -11.522 4.717 5.776 1.00 90.62 84 LEU A O 1
ATOM 686 N N . LYS A 1 85 ? -12.526 6.689 6.207 1.00 74.56 85 LYS A N 1
ATOM 687 C CA . LYS A 1 85 ? -13.707 6.117 6.863 1.00 74.56 85 LYS A CA 1
ATOM 688 C C . LYS A 1 85 ? -14.749 5.701 5.838 1.00 74.56 85 LYS A C 1
ATOM 690 O O . LYS A 1 85 ? -14.837 6.408 4.809 1.00 74.56 85 LYS A O 1
#

pLDDT: mean 90.94, std 8.78, range [57.5, 97.94]